Protein AF-A0A1W2CCA8-F1 (afdb_monomer_lite)

pLDDT: mean 85.8, std 15.66, range [36.91, 98.0]

Radius of gyration: 17.85 Å; chains: 1; bounding box: 45×34×55 Å

Secondary structure (DSSP, 8-state):
------------S----HHHHHHHHHHHHHHHHTT-TTHHHHHHHHH---HHHHHHHHHTSSPPPHHHHHHHHHH-HHHHHHHHHHTT-TTHHHHHHHHHHHHHHHHHHHHHTTT-

Foldseek 3Di:
DDDPPDDDDPDPDPDDDQLNQLVLQLVLLCVQQPPPPCSLVVLCVQQVDDSVVSVCSNVSVGHDDPSSLVSCVVPGLSSVCSVCVVVVRNVVSVVVVVVVVVVVVVVVVVVVVVVD

Sequence (116 aa):
MFSKKGNSFPVGRDTLTDTEFAQVISSALKVEFGSARNSAKIIMQWTGVSQRTAKNWLSGANSPNGVHLILLARESNAVLKAMMLLAERPEMSLGASLFSLRRLLTETMAALDQVI

Structure (mmCIF, N/CA/C/O backbone):
data_AF-A0A1W2CCA8-F1
#
_entry.id   AF-A0A1W2CCA8-F1
#
loop_
_atom_site.group_PDB
_atom_site.id
_atom_site.type_symbol
_atom_site.label_atom_id
_atom_site.label_alt_id
_atom_site.label_comp_id
_atom_site.label_asym_id
_atom_site.label_entity_id
_atom_site.label_seq_id
_atom_site.pdbx_PDB_ins_code
_atom_site.Cartn_x
_atom_site.Cartn_y
_atom_site.Cartn_z
_atom_site.occupancy
_atom_site.B_iso_or_equiv
_atom_site.auth_seq_id
_atom_site.auth_comp_id
_atom_site.auth_asym_id
_atom_site.auth_atom_id
_atom_site.pdbx_PDB_model_num
ATOM 1 N N . MET A 1 1 ? 20.447 -26.293 -26.489 1.00 36.91 1 MET A N 1
ATOM 2 C CA . MET A 1 1 ? 20.206 -25.028 -25.757 1.00 36.91 1 MET A CA 1
ATOM 3 C C . MET A 1 1 ? 19.255 -24.192 -26.600 1.00 36.91 1 MET A C 1
ATOM 5 O O . MET A 1 1 ? 19.614 -23.868 -27.722 1.00 36.91 1 MET A O 1
ATOM 9 N N . PHE A 1 2 ? 18.032 -23.926 -26.134 1.00 42.31 2 PHE A N 1
ATOM 10 C CA . PHE A 1 2 ? 17.035 -23.175 -26.908 1.00 42.31 2 PHE A CA 1
ATOM 11 C C . PHE A 1 2 ? 16.992 -21.719 -26.442 1.00 42.31 2 PHE A C 1
ATOM 13 O O . PHE A 1 2 ? 16.760 -21.450 -25.264 1.00 42.31 2 PHE A O 1
ATOM 20 N N . SER A 1 3 ? 17.211 -20.780 -27.364 1.00 47.00 3 SER A N 1
ATOM 21 C CA . SER A 1 3 ? 17.000 -19.354 -27.117 1.00 47.00 3 SER A CA 1
ATOM 22 C C . SER A 1 3 ? 15.499 -19.061 -27.184 1.00 47.00 3 SER A C 1
ATOM 24 O O . SER A 1 3 ? 14.905 -19.086 -28.260 1.00 47.00 3 SER A O 1
ATOM 26 N N . LYS A 1 4 ? 14.865 -18.799 -26.036 1.00 46.62 4 LYS A N 1
ATOM 27 C CA . LYS A 1 4 ? 13.513 -18.225 -25.983 1.00 46.62 4 LYS A CA 1
ATOM 28 C C . LYS A 1 4 ? 13.610 -16.713 -26.206 1.00 46.62 4 LYS A C 1
ATOM 30 O O . LYS A 1 4 ? 13.556 -15.942 -25.254 1.00 46.62 4 LYS A O 1
ATOM 35 N N . LYS A 1 5 ? 13.748 -16.275 -27.458 1.00 53.75 5 LYS A N 1
ATOM 36 C CA . LYS A 1 5 ? 13.360 -14.905 -27.822 1.00 53.75 5 LYS A CA 1
ATOM 37 C C . LYS A 1 5 ? 11.843 -14.893 -27.976 1.00 53.75 5 LYS A C 1
ATOM 39 O O . LYS A 1 5 ? 11.319 -15.295 -29.007 1.00 53.75 5 LYS A O 1
ATOM 44 N N . GLY A 1 6 ? 11.147 -14.521 -26.904 1.00 44.94 6 GLY A N 1
ATOM 45 C CA . GLY A 1 6 ? 9.729 -14.183 -26.984 1.00 44.94 6 GLY A CA 1
ATOM 46 C C . GLY A 1 6 ? 9.552 -12.957 -27.878 1.00 44.94 6 GLY A C 1
ATOM 47 O O . GLY A 1 6 ? 10.336 -12.014 -27.786 1.00 44.94 6 GLY A O 1
ATOM 48 N N . ASN A 1 7 ? 8.563 -13.008 -28.768 1.00 44.12 7 ASN A N 1
ATOM 49 C CA . ASN A 1 7 ? 8.215 -11.929 -29.688 1.00 44.12 7 ASN A CA 1
ATOM 50 C C . ASN A 1 7 ? 8.013 -10.609 -28.934 1.00 44.12 7 ASN A C 1
ATOM 52 O O . ASN A 1 7 ? 7.146 -10.518 -28.065 1.00 44.12 7 ASN A O 1
ATOM 56 N N . SER A 1 8 ? 8.791 -9.588 -29.294 1.00 52.25 8 SER A N 1
ATOM 57 C CA . SER A 1 8 ? 8.551 -8.222 -28.838 1.00 52.25 8 SER A CA 1
ATOM 58 C C . SER A 1 8 ? 7.354 -7.674 -29.612 1.00 52.25 8 SER A C 1
ATOM 60 O O . SER A 1 8 ? 7.457 -7.392 -30.806 1.00 52.25 8 SER A O 1
ATOM 62 N N . PHE A 1 9 ? 6.198 -7.606 -28.957 1.00 49.78 9 PHE A N 1
ATOM 63 C CA . PHE A 1 9 ? 5.028 -6.911 -29.488 1.00 49.78 9 PHE A CA 1
ATOM 64 C C . PHE A 1 9 ? 5.295 -5.397 -29.462 1.00 49.78 9 PHE A C 1
ATOM 66 O O . PHE A 1 9 ? 5.962 -4.923 -28.541 1.00 49.78 9 PHE A O 1
ATOM 73 N N . PRO A 1 10 ? 4.815 -4.621 -30.449 1.00 48.50 10 PRO A N 1
ATOM 74 C CA . PRO A 1 10 ? 5.097 -3.193 -30.515 1.00 48.50 10 PRO A CA 1
ATOM 75 C C . PRO A 1 10 ? 4.351 -2.491 -29.375 1.00 48.50 10 PRO A C 1
ATOM 77 O O . PRO A 1 10 ? 3.130 -2.342 -29.428 1.00 48.50 10 PRO A O 1
ATOM 80 N N . VAL A 1 11 ? 5.065 -2.100 -28.314 1.00 49.47 11 VAL A N 1
ATOM 81 C CA . VAL A 1 11 ? 4.443 -1.441 -27.161 1.00 49.47 11 VAL A CA 1
ATOM 82 C C . VAL A 1 11 ? 4.336 0.057 -27.422 1.00 49.47 11 VAL A C 1
ATOM 84 O O . VAL A 1 11 ? 5.219 0.839 -27.099 1.00 49.47 11 VAL A O 1
ATOM 87 N N . GLY A 1 12 ? 3.229 0.450 -28.047 1.00 46.50 12 GLY A N 1
ATOM 88 C CA . GLY A 1 12 ? 2.780 1.838 -28.133 1.00 46.50 12 GLY A CA 1
ATOM 89 C C . GLY A 1 12 ? 1.994 2.254 -26.889 1.00 46.50 12 GLY A C 1
ATOM 90 O O . GLY A 1 12 ? 0.803 2.523 -27.007 1.00 46.50 12 GLY A O 1
ATOM 91 N N . ARG A 1 13 ? 2.650 2.238 -25.723 1.00 56.28 13 ARG A N 1
ATOM 92 C CA . ARG A 1 13 ? 2.333 2.898 -24.436 1.00 56.28 13 ARG A CA 1
ATOM 93 C C . ARG A 1 13 ? 3.654 2.924 -23.662 1.00 56.28 13 ARG A C 1
ATOM 95 O O . ARG A 1 13 ? 4.389 1.944 -23.766 1.00 56.28 13 ARG A O 1
ATOM 102 N N . ASP A 1 14 ? 3.972 3.981 -22.920 1.00 66.44 14 ASP A N 1
ATOM 103 C CA . ASP A 1 14 ? 5.137 3.957 -22.024 1.00 66.44 14 ASP A CA 1
ATOM 104 C C . ASP A 1 14 ? 5.059 2.696 -21.145 1.00 66.44 14 ASP A C 1
ATOM 106 O O . ASP A 1 14 ? 4.083 2.460 -20.431 1.00 66.44 14 ASP A O 1
ATOM 110 N N . THR A 1 15 ? 6.024 1.790 -21.306 1.00 76.62 15 THR A N 1
ATOM 111 C CA . THR A 1 15 ? 5.984 0.468 -20.676 1.00 76.62 15 THR A CA 1
ATOM 112 C C . THR A 1 15 ? 6.287 0.613 -19.192 1.00 76.62 15 THR A C 1
ATOM 114 O O . THR A 1 15 ? 7.444 0.832 -18.844 1.00 76.62 15 THR A O 1
ATOM 117 N N . LEU A 1 16 ? 5.291 0.432 -18.320 1.00 85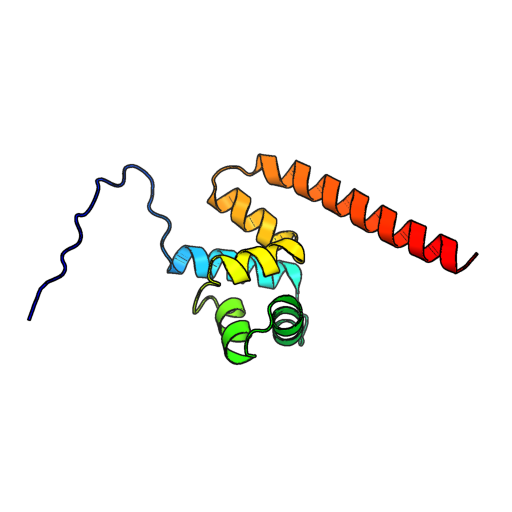.88 16 LEU A N 1
ATOM 118 C CA . LEU A 1 16 ? 5.528 0.327 -16.878 1.00 85.88 16 LEU A CA 1
ATOM 119 C C . LEU A 1 16 ? 6.501 -0.826 -16.593 1.00 85.88 16 LEU A C 1
ATOM 121 O O . LEU A 1 16 ? 6.188 -1.991 -16.856 1.00 85.88 16 LEU A O 1
ATOM 125 N N . THR A 1 17 ? 7.673 -0.508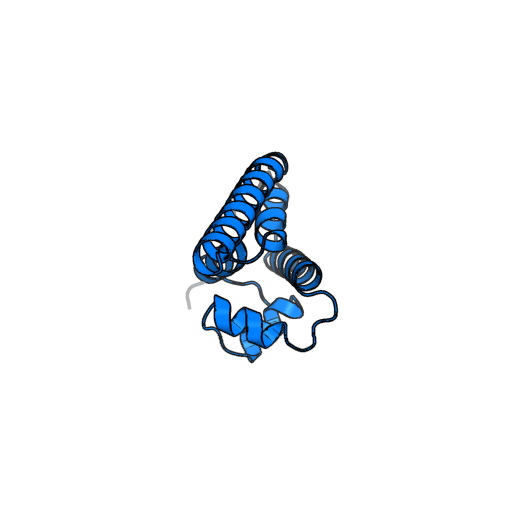 -16.050 1.00 91.44 17 THR A N 1
ATOM 126 C CA . THR A 1 17 ? 8.682 -1.508 -15.681 1.00 91.44 17 THR A CA 1
ATOM 127 C C . THR A 1 17 ? 8.434 -2.073 -14.281 1.00 91.44 17 THR A C 1
ATOM 129 O O . THR A 1 17 ? 7.859 -1.413 -13.412 1.00 91.44 17 THR A O 1
ATOM 132 N N . ASP A 1 18 ? 8.937 -3.283 -14.013 1.00 90.31 18 ASP A N 1
ATOM 133 C CA . ASP A 1 18 ? 8.861 -3.895 -12.677 1.00 90.31 18 ASP A CA 1
ATOM 134 C C . ASP A 1 18 ? 9.516 -3.022 -11.594 1.00 90.31 18 ASP A C 1
ATOM 136 O O . ASP A 1 18 ? 9.048 -2.977 -10.454 1.00 90.31 18 ASP A O 1
ATOM 140 N N . THR A 1 19 ? 10.588 -2.307 -11.952 1.00 92.69 19 THR A N 1
ATOM 141 C CA . THR A 1 19 ? 11.302 -1.397 -11.050 1.00 92.69 19 THR A CA 1
ATOM 142 C C . THR A 1 19 ? 10.444 -0.189 -10.691 1.00 92.69 19 THR A C 1
ATOM 144 O O . THR A 1 19 ? 10.310 0.131 -9.511 1.00 92.69 19 THR A O 1
ATOM 147 N N . GLU A 1 20 ? 9.829 0.466 -11.677 1.00 92.44 20 GLU A N 1
ATOM 148 C CA . GLU A 1 20 ? 8.921 1.595 -11.436 1.00 92.44 20 GLU A CA 1
ATOM 149 C C . GLU A 1 20 ? 7.714 1.156 -10.613 1.00 92.44 20 GLU A C 1
ATOM 151 O O . GLU A 1 20 ? 7.363 1.807 -9.627 1.00 92.44 20 GLU A O 1
ATOM 156 N N . PHE A 1 21 ? 7.140 -0.002 -10.947 1.00 94.62 21 PHE A N 1
ATOM 157 C CA . PHE A 1 21 ? 6.050 -0.589 -10.184 1.00 94.62 21 PHE A CA 1
ATOM 158 C C . PHE A 1 21 ? 6.447 -0.818 -8.717 1.00 94.62 21 PHE A C 1
ATOM 160 O O . PHE A 1 21 ? 5.742 -0.381 -7.804 1.00 94.62 21 PHE A O 1
ATOM 167 N N . ALA A 1 22 ? 7.609 -1.427 -8.464 1.00 96.19 22 ALA A N 1
ATOM 168 C CA . ALA A 1 22 ? 8.113 -1.646 -7.110 1.00 96.19 22 ALA A CA 1
ATOM 169 C C . ALA A 1 22 ? 8.328 -0.332 -6.339 1.00 96.19 22 ALA A C 1
ATOM 171 O O . ALA A 1 22 ? 7.998 -0.260 -5.152 1.00 96.19 22 ALA A O 1
ATOM 172 N N . GLN A 1 23 ? 8.836 0.718 -6.992 1.00 96.12 23 GLN A N 1
ATOM 173 C CA . GLN A 1 23 ? 9.058 2.022 -6.358 1.00 96.12 23 GLN A CA 1
ATOM 174 C C . GLN A 1 23 ? 7.753 2.748 -6.023 1.00 96.12 23 GLN A C 1
ATOM 176 O O . GLN A 1 23 ? 7.624 3.314 -4.932 1.00 96.12 23 GLN A O 1
ATOM 181 N N . VAL A 1 24 ? 6.760 2.695 -6.911 1.00 95.56 24 VAL A N 1
ATOM 182 C CA . VAL A 1 24 ? 5.443 3.297 -6.667 1.00 95.56 24 VAL A CA 1
ATOM 183 C C . VAL A 1 24 ? 4.734 2.599 -5.506 1.00 95.56 24 VAL A C 1
ATOM 185 O O . VAL A 1 24 ? 4.265 3.269 -4.584 1.00 95.56 24 VAL A O 1
ATOM 188 N N . ILE A 1 25 ? 4.729 1.263 -5.477 1.00 95.94 25 ILE A N 1
ATOM 189 C CA . ILE A 1 25 ? 4.128 0.510 -4.368 1.00 95.94 25 ILE A CA 1
ATOM 190 C C . ILE A 1 25 ? 4.890 0.736 -3.056 1.00 95.94 25 ILE A C 1
ATOM 192 O O . ILE A 1 25 ? 4.267 0.949 -2.018 1.00 95.94 25 ILE A O 1
ATOM 196 N N . SER A 1 26 ? 6.224 0.764 -3.084 1.00 96.19 26 SER A N 1
ATOM 197 C CA . SER A 1 26 ? 7.050 1.105 -1.915 1.00 96.19 26 SER A CA 1
ATOM 198 C C . SER A 1 26 ? 6.693 2.478 -1.345 1.00 96.19 26 SER A C 1
ATOM 200 O O . SER A 1 26 ? 6.513 2.634 -0.135 1.00 96.19 26 SER A O 1
ATOM 202 N N . SER A 1 27 ? 6.525 3.469 -2.220 1.00 95.56 27 SER A N 1
ATOM 203 C CA . SER A 1 27 ? 6.137 4.826 -1.834 1.00 95.56 27 SER A CA 1
ATOM 204 C C . SER A 1 27 ? 4.741 4.850 -1.210 1.00 95.56 27 SER A C 1
ATOM 206 O O . SER A 1 27 ? 4.556 5.454 -0.156 1.00 95.56 27 SER A O 1
ATOM 208 N N . ALA A 1 28 ? 3.785 4.120 -1.787 1.00 95.12 28 ALA A N 1
ATOM 209 C CA . ALA A 1 28 ? 2.440 3.979 -1.235 1.00 95.12 28 ALA A CA 1
ATOM 210 C C . ALA A 1 28 ? 2.440 3.327 0.158 1.00 95.12 28 ALA A C 1
ATOM 212 O O . ALA A 1 28 ? 1.791 3.828 1.073 1.00 95.12 28 ALA A O 1
ATOM 213 N N . LEU A 1 29 ? 3.222 2.261 0.355 1.00 94.75 29 LEU A N 1
ATOM 214 C CA . LEU A 1 29 ? 3.365 1.610 1.661 1.00 94.75 29 LEU A CA 1
ATOM 215 C C . LEU A 1 29 ? 3.990 2.555 2.697 1.00 94.75 29 LEU A C 1
ATOM 217 O O . LEU A 1 29 ? 3.559 2.586 3.846 1.00 94.75 29 LEU A O 1
ATOM 221 N N . LYS A 1 30 ? 4.984 3.362 2.310 1.00 92.56 30 LYS A N 1
ATOM 222 C CA . LYS A 1 30 ? 5.574 4.372 3.206 1.00 92.56 30 LYS A CA 1
ATOM 223 C C . LYS A 1 30 ? 4.568 5.457 3.593 1.00 92.56 30 LYS A C 1
ATOM 225 O O . LYS A 1 30 ? 4.575 5.882 4.743 1.00 92.56 30 LYS A O 1
ATOM 230 N N . VAL A 1 31 ? 3.702 5.875 2.668 1.00 90.12 31 VAL A N 1
ATOM 231 C CA . VAL A 1 31 ? 2.608 6.819 2.957 1.00 90.12 31 VAL A CA 1
ATOM 232 C C . VAL A 1 31 ? 1.601 6.209 3.931 1.00 90.12 31 VAL A C 1
ATOM 234 O O . VAL A 1 31 ? 1.207 6.883 4.876 1.00 90.12 31 VAL A O 1
ATOM 237 N N . GLU A 1 32 ? 1.225 4.941 3.744 1.00 89.94 32 GLU A N 1
ATOM 238 C CA . GLU A 1 32 ? 0.275 4.248 4.625 1.00 89.94 32 GLU A CA 1
ATOM 239 C C . GLU A 1 32 ? 0.787 4.151 6.070 1.00 89.94 32 GLU A C 1
ATOM 241 O O . GLU A 1 32 ? 0.050 4.410 7.017 1.00 89.94 32 GLU A O 1
ATOM 246 N N . PHE A 1 33 ? 2.059 3.783 6.254 1.00 86.56 33 PHE A N 1
ATOM 247 C CA . PHE A 1 33 ? 2.603 3.500 7.585 1.00 86.56 33 PHE A CA 1
ATOM 248 C C . PHE A 1 33 ? 3.335 4.680 8.244 1.00 86.56 33 PHE A C 1
ATOM 250 O O . PHE A 1 33 ? 3.630 4.619 9.440 1.00 86.56 33 PHE A O 1
ATOM 257 N N . GLY A 1 34 ? 3.667 5.744 7.507 1.00 72.06 34 GLY A N 1
ATOM 258 C CA . GLY A 1 34 ? 4.422 6.885 8.032 1.00 72.06 34 GLY A CA 1
ATOM 259 C C . GLY A 1 34 ? 5.750 6.473 8.690 1.00 72.06 34 GLY A C 1
ATOM 260 O O . GLY A 1 34 ? 6.523 5.693 8.136 1.00 72.06 34 GLY A O 1
ATOM 261 N N . SER A 1 35 ? 6.021 6.976 9.902 1.00 63.28 35 SER A N 1
ATOM 262 C CA . SER A 1 35 ? 7.220 6.650 10.700 1.00 63.28 35 SER A CA 1
ATOM 263 C C . SER A 1 35 ? 7.097 5.362 11.532 1.00 63.28 35 SER A C 1
ATOM 265 O O . SER A 1 35 ? 7.926 5.109 12.416 1.00 63.28 35 SER A O 1
ATOM 267 N N . ALA A 1 36 ? 6.073 4.534 11.292 1.00 72.50 36 ALA A N 1
ATOM 268 C CA . ALA A 1 36 ? 5.818 3.356 12.110 1.00 72.50 36 ALA A CA 1
ATOM 269 C C . ALA 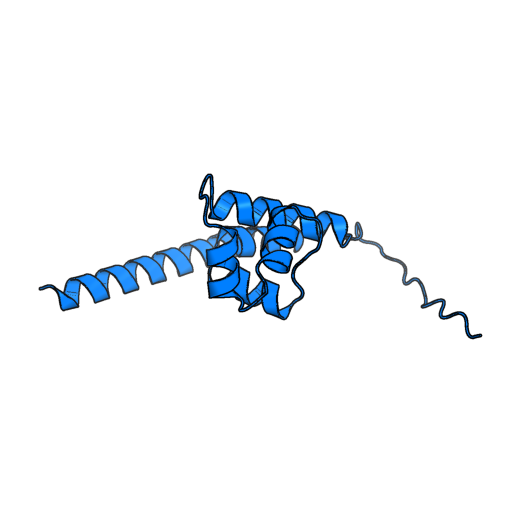A 1 36 ? 6.989 2.359 12.056 1.00 72.50 36 ALA A C 1
ATOM 271 O O . ALA A 1 36 ? 7.326 1.791 11.021 1.00 72.50 36 ALA A O 1
ATOM 272 N N . ARG A 1 37 ? 7.572 2.049 13.221 1.00 73.94 37 ARG A N 1
ATOM 273 C CA . ARG A 1 37 ? 8.647 1.042 13.346 1.00 73.94 37 ARG A CA 1
ATOM 274 C C . ARG A 1 37 ? 8.195 -0.385 12.996 1.00 73.94 37 ARG A C 1
ATOM 276 O O . ARG A 1 37 ? 9.031 -1.267 12.817 1.00 73.94 37 ARG A O 1
ATOM 283 N N . ASN A 1 38 ? 6.885 -0.615 12.896 1.00 88.00 38 ASN A N 1
ATOM 284 C CA . ASN A 1 38 ? 6.279 -1.937 12.749 1.00 88.00 38 ASN A CA 1
ATOM 285 C C . ASN A 1 38 ? 5.695 -2.218 11.353 1.00 88.00 38 ASN A C 1
ATOM 287 O O . ASN A 1 38 ? 5.050 -3.252 11.191 1.00 88.00 38 ASN A O 1
ATOM 291 N N . SER A 1 39 ? 5.941 -1.378 10.338 1.00 91.56 39 SER A N 1
ATOM 292 C CA . SER A 1 39 ? 5.350 -1.522 8.991 1.00 91.56 39 SER A CA 1
ATOM 293 C C . SER A 1 39 ? 5.514 -2.925 8.403 1.00 91.56 39 SER A C 1
ATOM 295 O O . SER A 1 39 ? 4.567 -3.506 7.883 1.00 91.56 39 SER A O 1
ATOM 297 N N . ALA A 1 40 ? 6.699 -3.528 8.559 1.00 94.19 40 ALA A N 1
ATOM 298 C CA . ALA A 1 40 ? 6.948 -4.882 8.071 1.00 94.19 40 ALA A CA 1
ATOM 299 C C . ALA A 1 40 ? 6.049 -5.929 8.751 1.00 94.19 40 ALA A C 1
ATOM 301 O O . ALA A 1 40 ? 5.586 -6.843 8.081 1.00 94.19 40 ALA A O 1
ATOM 302 N N . LYS A 1 41 ? 5.765 -5.794 10.055 1.00 94.94 41 LYS A N 1
ATOM 303 C CA . LYS A 1 41 ? 4.877 -6.721 10.777 1.00 94.94 41 LYS A CA 1
ATOM 304 C C . LYS A 1 41 ? 3.428 -6.593 10.310 1.00 94.94 41 LYS A C 1
ATOM 306 O O . LYS A 1 41 ? 2.766 -7.612 10.160 1.00 94.94 41 LYS A O 1
ATOM 311 N N . ILE A 1 42 ? 2.960 -5.373 10.045 1.00 95.38 42 ILE A N 1
ATOM 312 C CA . ILE A 1 42 ? 1.597 -5.143 9.546 1.00 95.38 42 ILE A CA 1
ATOM 313 C C . ILE A 1 42 ? 1.438 -5.744 8.145 1.00 95.38 42 ILE A C 1
ATOM 315 O O . ILE A 1 42 ? 0.499 -6.495 7.902 1.00 95.38 42 ILE A O 1
ATOM 319 N N . ILE A 1 43 ? 2.410 -5.525 7.253 1.00 96.31 43 ILE A N 1
ATOM 320 C CA . ILE A 1 43 ? 2.419 -6.156 5.923 1.00 96.31 43 ILE A CA 1
ATOM 321 C C . ILE A 1 43 ? 2.363 -7.683 6.039 1.00 96.31 43 ILE A C 1
ATOM 323 O O . ILE A 1 43 ? 1.594 -8.323 5.322 1.00 96.31 43 ILE A O 1
ATOM 327 N N . MET A 1 44 ? 3.149 -8.279 6.940 1.00 97.38 44 MET A N 1
ATOM 328 C CA . MET A 1 44 ? 3.104 -9.725 7.180 1.00 97.38 44 MET A CA 1
ATOM 329 C C . MET A 1 44 ? 1.720 -10.174 7.658 1.00 97.38 44 MET A C 1
ATOM 331 O O . MET A 1 44 ? 1.216 -11.178 7.171 1.00 97.38 44 MET A O 1
ATOM 335 N N . GLN A 1 45 ? 1.092 -9.428 8.568 1.00 96.56 45 GLN A N 1
ATOM 336 C CA . GLN A 1 45 ? -0.250 -9.737 9.060 1.00 96.56 45 GLN A CA 1
ATOM 337 C C . GLN A 1 45 ? -1.301 -9.683 7.942 1.00 96.56 45 GLN A C 1
ATOM 339 O O . GLN A 1 45 ? -2.157 -10.559 7.871 1.00 96.56 45 GLN A O 1
ATOM 344 N N . TRP A 1 46 ? -1.227 -8.692 7.052 1.00 96.25 46 TRP A N 1
ATOM 345 C CA . TRP A 1 46 ? -2.181 -8.532 5.950 1.00 96.25 46 TRP A CA 1
ATOM 346 C C . TRP A 1 46 ? -2.005 -9.559 4.832 1.00 96.25 46 TRP A C 1
ATOM 348 O O . TRP A 1 46 ? -2.975 -9.935 4.177 1.00 96.25 46 TRP A O 1
ATOM 358 N N . THR A 1 47 ? -0.769 -9.996 4.586 1.00 97.06 47 THR A N 1
ATOM 359 C CA . THR A 1 47 ? -0.424 -10.736 3.361 1.00 97.06 47 THR A CA 1
AT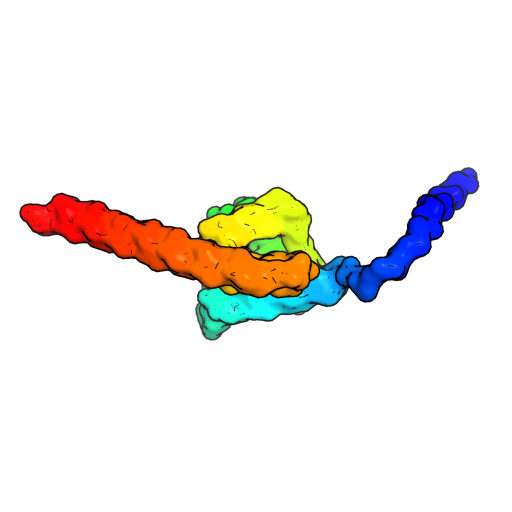OM 360 C C . THR A 1 47 ? 0.116 -12.145 3.596 1.00 97.06 47 THR A C 1
ATOM 362 O O . THR A 1 47 ? 0.231 -12.910 2.645 1.00 97.06 47 THR A O 1
ATOM 365 N N . GLY A 1 48 ? 0.472 -12.499 4.833 1.00 97.19 48 GLY A N 1
ATOM 366 C CA . GLY A 1 48 ? 1.058 -13.795 5.191 1.00 97.19 48 GLY A CA 1
ATOM 367 C C . GLY A 1 48 ? 2.510 -13.995 4.742 1.00 97.19 48 GLY A C 1
ATOM 368 O O . GLY A 1 48 ? 3.053 -15.089 4.896 1.00 97.19 48 GLY A O 1
ATOM 369 N N . VAL A 1 49 ? 3.164 -12.975 4.176 1.00 97.69 49 VAL A N 1
ATOM 370 C CA . VAL A 1 49 ? 4.538 -13.110 3.667 1.00 97.69 49 VAL A CA 1
ATOM 371 C C . VAL A 1 49 ? 5.595 -13.103 4.768 1.00 97.69 49 VAL A C 1
ATOM 373 O O . VAL A 1 49 ? 5.359 -12.703 5.905 1.00 97.69 49 VAL A O 1
ATOM 376 N N . SER A 1 50 ? 6.819 -13.500 4.407 1.00 97.62 50 SER A N 1
ATOM 377 C CA . SER A 1 50 ? 7.973 -13.401 5.302 1.00 97.62 50 SER A CA 1
ATOM 378 C C . SER A 1 50 ? 8.361 -11.946 5.600 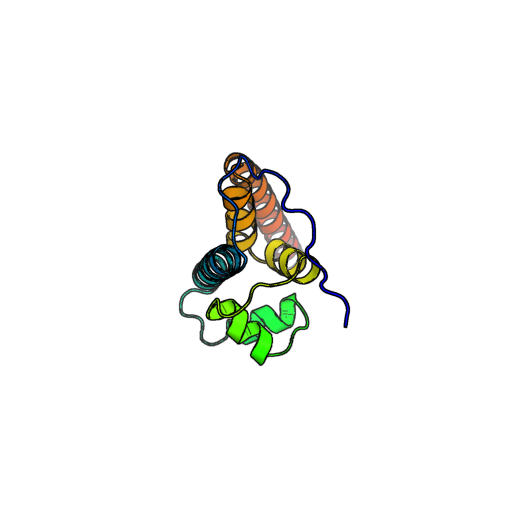1.00 97.62 50 SER A C 1
ATOM 380 O O . SER A 1 50 ? 8.195 -11.051 4.767 1.00 97.62 50 SER A O 1
ATOM 382 N N . GLN A 1 51 ? 9.007 -11.716 6.747 1.00 96.06 51 GLN A N 1
ATOM 383 C CA . GLN A 1 51 ? 9.542 -10.398 7.103 1.00 96.06 51 GLN A CA 1
ATOM 384 C C . GLN A 1 51 ? 10.535 -9.860 6.062 1.00 96.06 51 GLN A C 1
ATOM 386 O O . GLN A 1 51 ? 10.582 -8.654 5.818 1.00 96.06 51 GLN A O 1
ATOM 391 N N . ARG A 1 52 ? 11.331 -10.739 5.436 1.00 96.75 52 ARG A N 1
ATOM 392 C CA . ARG A 1 52 ? 12.268 -10.354 4.372 1.00 96.75 52 ARG A CA 1
ATOM 393 C C . ARG A 1 52 ? 11.518 -9.808 3.160 1.00 96.75 52 ARG A C 1
ATOM 395 O O . ARG A 1 52 ? 11.869 -8.742 2.671 1.00 96.75 52 ARG A O 1
ATOM 402 N N . THR A 1 53 ? 10.471 -10.504 2.721 1.00 97.88 53 THR A N 1
ATOM 403 C CA . THR A 1 53 ? 9.618 -10.065 1.609 1.00 97.88 53 THR A CA 1
ATOM 404 C C . THR A 1 53 ? 8.964 -8.721 1.915 1.00 97.88 53 THR A C 1
ATOM 406 O O . THR A 1 53 ? 9.068 -7.801 1.110 1.00 97.88 53 THR A O 1
ATOM 409 N N . ALA A 1 54 ? 8.389 -8.566 3.111 1.00 96.62 54 ALA A N 1
ATOM 410 C CA . ALA A 1 54 ? 7.784 -7.306 3.539 1.00 96.62 54 ALA A CA 1
ATOM 411 C C . ALA A 1 54 ? 8.789 -6.138 3.528 1.00 96.62 54 ALA A C 1
ATOM 413 O O . ALA A 1 54 ? 8.473 -5.045 3.062 1.00 96.62 54 ALA A O 1
ATOM 414 N N . LYS A 1 55 ? 10.024 -6.367 3.995 1.00 95.44 55 LYS A N 1
ATOM 415 C CA . LYS A 1 55 ? 11.099 -5.364 3.946 1.00 95.44 55 LYS A CA 1
ATOM 416 C C . LYS A 1 55 ? 11.520 -5.020 2.519 1.00 95.44 55 LYS A C 1
ATOM 418 O O . LYS A 1 55 ? 11.771 -3.852 2.248 1.00 95.44 55 LYS A O 1
ATOM 423 N N . ASN A 1 56 ? 11.581 -6.004 1.624 1.00 96.56 56 ASN A N 1
ATOM 424 C CA . ASN A 1 56 ? 11.935 -5.758 0.228 1.00 96.56 56 ASN A CA 1
ATOM 425 C C . ASN A 1 56 ? 10.868 -4.918 -0.495 1.00 96.56 56 ASN A C 1
ATOM 427 O O . ASN A 1 56 ? 11.223 -4.037 -1.274 1.00 96.56 56 ASN A O 1
ATOM 431 N N . TRP A 1 57 ? 9.580 -5.121 -0.194 1.00 97.00 57 TRP A N 1
ATOM 432 C CA . TRP A 1 57 ? 8.511 -4.257 -0.710 1.00 97.00 57 TRP A CA 1
ATOM 433 C C . TRP A 1 57 ? 8.613 -2.836 -0.153 1.00 97.00 57 TRP A C 1
ATOM 435 O O . TRP A 1 57 ? 8.522 -1.873 -0.906 1.00 97.00 57 TRP A O 1
ATOM 445 N N . LEU A 1 58 ? 8.890 -2.691 1.148 1.00 95.19 58 LEU A N 1
ATOM 446 C CA . LEU A 1 58 ? 9.108 -1.383 1.780 1.00 95.19 58 LEU A CA 1
ATOM 447 C C . LEU A 1 58 ? 10.343 -0.644 1.244 1.00 95.19 58 LEU A C 1
ATOM 449 O O . LEU A 1 58 ? 10.384 0.584 1.284 1.00 95.19 58 LEU A O 1
ATOM 453 N N . SER A 1 59 ? 11.368 -1.352 0.765 1.00 95.00 59 SER A N 1
ATOM 454 C CA . SER A 1 59 ? 12.536 -0.731 0.130 1.00 95.00 59 SER A CA 1
ATOM 455 C C . SER A 1 59 ? 12.365 -0.521 -1.376 1.00 95.00 59 SER A C 1
ATOM 457 O O . SER A 1 59 ? 13.160 0.203 -1.969 1.00 95.00 59 SER A O 1
ATOM 459 N N . GLY A 1 60 ? 11.332 -1.104 -1.994 1.00 95.75 60 GLY A N 1
ATOM 460 C CA . GLY A 1 60 ? 11.158 -1.120 -3.450 1.00 95.75 60 GLY A CA 1
ATOM 461 C C . GLY A 1 60 ? 12.171 -2.012 -4.176 1.00 95.75 60 GLY A C 1
ATOM 462 O O . GLY A 1 60 ? 12.398 -1.828 -5.367 1.00 95.75 60 GLY A O 1
ATOM 463 N N . ALA A 1 61 ? 12.805 -2.958 -3.473 1.00 95.88 61 ALA A N 1
ATOM 464 C CA . ALA A 1 61 ? 13.758 -3.900 -4.067 1.00 95.88 61 ALA A CA 1
ATOM 465 C C . ALA A 1 61 ? 13.069 -4.974 -4.924 1.00 95.88 61 ALA A C 1
ATOM 467 O O . ALA A 1 61 ? 13.665 -5.504 -5.857 1.00 95.88 61 ALA A O 1
ATOM 468 N N . ASN A 1 62 ? 11.824 -5.318 -4.596 1.00 94.06 62 ASN A N 1
ATOM 469 C CA . ASN A 1 62 ? 10.949 -6.131 -5.431 1.00 94.06 62 ASN A CA 1
ATOM 470 C C . ASN A 1 62 ? 9.496 -5.670 -5.264 1.00 94.06 62 ASN A C 1
ATOM 472 O O . ASN A 1 62 ? 9.156 -4.985 -4.299 1.00 94.06 62 ASN A O 1
ATOM 476 N N . SER A 1 63 ? 8.639 -6.044 -6.207 1.00 93.12 63 SER A N 1
ATOM 477 C CA . SER A 1 63 ? 7.209 -5.760 -6.156 1.00 93.12 63 SER A CA 1
ATOM 478 C C . SER A 1 63 ? 6.418 -6.936 -5.566 1.00 93.12 63 SER A C 1
ATOM 480 O O . SER A 1 63 ? 6.863 -8.093 -5.616 1.00 93.12 63 SER A O 1
ATOM 482 N N . PRO A 1 64 ? 5.240 -6.679 -4.970 1.00 96.62 64 PRO A N 1
ATOM 483 C CA . PRO A 1 64 ? 4.286 -7.742 -4.697 1.00 96.62 64 PRO A CA 1
ATOM 484 C C . PRO A 1 64 ? 3.754 -8.307 -6.017 1.00 96.62 64 PRO A C 1
ATOM 486 O O . PRO A 1 64 ? 3.505 -7.573 -6.970 1.00 96.62 64 PRO A O 1
ATOM 489 N N . ASN A 1 65 ? 3.538 -9.622 -6.064 1.00 95.88 65 ASN A N 1
ATOM 490 C CA . ASN A 1 65 ? 2.800 -10.228 -7.172 1.00 95.88 65 ASN A CA 1
ATOM 491 C C . ASN A 1 65 ? 1.304 -9.863 -7.094 1.00 95.88 65 ASN A C 1
ATOM 493 O O . ASN A 1 65 ? 0.851 -9.301 -6.097 1.00 95.88 65 ASN A O 1
ATOM 497 N N . GLY A 1 66 ? 0.524 -10.244 -8.109 1.00 95.88 66 GLY A N 1
ATOM 498 C CA . GLY A 1 66 ? -0.896 -9.888 -8.190 1.00 95.88 66 GLY A CA 1
ATOM 499 C C . GLY A 1 66 ? -1.715 -10.246 -6.943 1.00 95.88 66 GLY A C 1
ATOM 500 O O . GLY A 1 66 ? -2.458 -9.408 -6.447 1.00 95.88 66 GLY A O 1
ATOM 501 N N . VAL A 1 67 ? -1.538 -11.444 -6.375 1.00 97.88 67 VAL A N 1
ATOM 502 C CA . VAL A 1 67 ? -2.291 -11.869 -5.178 1.00 97.88 67 VAL A CA 1
ATOM 503 C C . VAL A 1 67 ? -1.961 -10.983 -3.980 1.00 97.88 67 VAL A C 1
ATOM 505 O O . VAL A 1 67 ? -2.859 -10.463 -3.321 1.00 97.88 67 VAL A O 1
ATOM 508 N N . HIS A 1 68 ? -0.674 -10.770 -3.710 1.00 98.00 68 HIS A N 1
ATOM 509 C CA . HIS A 1 68 ? -0.263 -9.964 -2.565 1.00 98.00 68 HIS A CA 1
ATOM 510 C C . HIS A 1 68 ? -0.573 -8.479 -2.756 1.00 98.00 68 HIS A C 1
ATOM 512 O O . HIS A 1 68 ? -0.876 -7.796 -1.783 1.00 98.00 68 HIS A O 1
ATOM 518 N N . LEU A 1 69 ? -0.542 -7.985 -3.994 1.00 97.62 69 LEU A N 1
ATOM 519 C CA . LEU A 1 69 ? -0.956 -6.626 -4.313 1.00 97.62 69 LEU A CA 1
ATOM 520 C C . LEU A 1 69 ? -2.432 -6.409 -3.965 1.00 97.62 69 LEU A C 1
ATOM 522 O O . LEU A 1 69 ? -2.758 -5.411 -3.332 1.00 97.62 69 LEU A O 1
ATOM 526 N N . ILE A 1 70 ? -3.309 -7.358 -4.311 1.00 97.44 70 ILE A N 1
ATOM 527 C CA . ILE A 1 70 ? -4.731 -7.291 -3.949 1.00 97.44 70 ILE A CA 1
ATOM 528 C C . ILE A 1 70 ? -4.921 -7.336 -2.429 1.00 97.44 70 ILE A C 1
ATOM 530 O O . ILE A 1 70 ? -5.712 -6.559 -1.897 1.00 97.44 70 ILE A O 1
ATOM 534 N N . LEU A 1 71 ? -4.180 -8.191 -1.716 1.00 97.38 71 LEU A N 1
ATOM 535 C CA . LEU A 1 71 ? -4.233 -8.234 -0.249 1.00 97.38 71 LEU A CA 1
ATOM 536 C C . LEU A 1 71 ? -3.805 -6.901 0.377 1.00 97.38 71 LEU A C 1
ATOM 538 O O . LEU A 1 71 ? -4.468 -6.422 1.290 1.00 97.38 71 LEU A O 1
ATOM 542 N N . LEU A 1 72 ? -2.747 -6.273 -0.142 1.00 96.88 72 LEU A N 1
ATOM 543 C CA . LEU A 1 72 ? -2.329 -4.943 0.301 1.00 96.88 72 LEU A CA 1
ATOM 544 C C . LEU A 1 72 ? -3.388 -3.883 -0.018 1.00 96.88 72 LEU A C 1
ATOM 546 O O . LEU A 1 72 ? -3.728 -3.095 0.855 1.00 96.88 72 LEU A O 1
ATOM 550 N N . ALA A 1 73 ? -3.939 -3.874 -1.231 1.00 94.75 73 ALA A N 1
ATOM 551 C CA . ALA A 1 73 ? -4.945 -2.900 -1.655 1.00 94.75 73 ALA A CA 1
ATOM 552 C C . ALA A 1 73 ? -6.277 -3.025 -0.895 1.00 94.75 73 ALA A C 1
ATOM 554 O O . ALA A 1 73 ? -7.023 -2.053 -0.802 1.00 94.75 73 ALA A O 1
ATOM 555 N N . ARG A 1 74 ? -6.578 -4.206 -0.338 1.00 93.31 74 ARG A N 1
ATOM 556 C CA . ARG A 1 74 ? -7.754 -4.430 0.516 1.00 93.31 74 ARG A CA 1
ATOM 557 C C . ARG A 1 74 ? -7.651 -3.703 1.859 1.00 93.31 74 ARG A C 1
ATOM 559 O O . ARG A 1 74 ? -8.674 -3.277 2.395 1.00 93.31 74 ARG A O 1
ATOM 566 N N . GLU A 1 75 ? -6.437 -3.585 2.388 1.00 93.31 75 GLU A N 1
ATOM 567 C CA . GLU A 1 75 ? -6.180 -3.008 3.712 1.00 93.31 75 GLU A CA 1
ATOM 568 C C . GLU A 1 75 ? -5.609 -1.580 3.643 1.00 93.31 75 GLU A C 1
ATOM 570 O O . GLU A 1 75 ? -5.815 -0.798 4.565 1.00 93.31 75 GLU A O 1
ATOM 575 N N . SER A 1 76 ? -4.928 -1.213 2.550 1.00 91.50 76 SER A N 1
ATOM 576 C CA . SER A 1 76 ? -4.275 0.088 2.360 1.00 91.50 76 SER A CA 1
ATOM 577 C C . SER A 1 76 ? -4.919 0.899 1.238 1.00 91.50 76 SER A C 1
ATOM 579 O O . SER A 1 76 ? -4.807 0.580 0.047 1.00 91.50 76 SER A O 1
ATOM 581 N N . ASN A 1 77 ? -5.505 2.036 1.617 1.00 90.25 77 ASN A N 1
ATOM 582 C CA . ASN A 1 77 ? -6.031 3.005 0.657 1.00 90.25 77 ASN A CA 1
ATOM 583 C C . ASN A 1 77 ? -4.908 3.635 -0.180 1.00 90.25 77 ASN A C 1
ATOM 585 O O . ASN A 1 77 ? -5.134 3.956 -1.347 1.00 90.25 77 ASN A O 1
ATOM 589 N N . ALA A 1 78 ? -3.707 3.821 0.382 1.00 92.50 78 ALA A N 1
ATOM 590 C CA . ALA A 1 78 ? -2.573 4.359 -0.367 1.00 92.50 78 ALA A CA 1
ATOM 591 C C . ALA A 1 78 ? -2.144 3.420 -1.505 1.00 92.50 78 ALA A C 1
ATOM 593 O O . ALA A 1 78 ? -1.918 3.878 -2.627 1.00 92.50 78 ALA A O 1
ATOM 594 N N . VAL A 1 79 ? -2.091 2.107 -1.252 1.00 95.06 79 VAL A N 1
ATOM 595 C CA . VAL A 1 79 ? -1.759 1.103 -2.278 1.00 95.06 79 VAL A CA 1
ATOM 596 C C . VAL A 1 79 ? -2.836 1.048 -3.361 1.00 95.06 79 VAL A C 1
ATOM 598 O O . VAL A 1 79 ? -2.504 1.065 -4.546 1.00 95.06 79 VAL A O 1
ATOM 601 N N . LEU A 1 80 ? -4.118 1.061 -2.986 1.00 93.75 80 LEU A N 1
ATOM 602 C CA . LEU A 1 80 ? -5.215 1.081 -3.959 1.00 93.75 80 LEU A CA 1
ATOM 603 C C . LEU A 1 80 ? -5.174 2.336 -4.850 1.00 93.75 80 LEU A C 1
ATOM 605 O O . LEU A 1 80 ? -5.315 2.240 -6.070 1.00 93.75 80 LEU A O 1
ATOM 609 N N . LYS A 1 81 ? -4.909 3.510 -4.261 1.00 92.00 81 LYS A N 1
ATOM 610 C CA . LYS A 1 81 ? -4.711 4.769 -5.000 1.00 92.00 81 LYS A CA 1
ATOM 611 C C . LYS A 1 81 ? -3.548 4.679 -5.983 1.00 92.00 81 LYS A C 1
ATOM 613 O O . LYS A 1 81 ? -3.688 5.098 -7.128 1.00 92.00 81 LYS A O 1
ATOM 618 N N . ALA A 1 82 ? -2.425 4.103 -5.561 1.00 93.44 82 ALA A N 1
ATOM 619 C CA . ALA A 1 82 ? -1.262 3.915 -6.417 1.00 93.44 82 ALA A CA 1
ATOM 620 C C . ALA A 1 82 ? -1.568 3.016 -7.626 1.00 93.44 82 ALA A C 1
ATOM 622 O O . ALA A 1 82 ? -1.164 3.339 -8.739 1.00 93.44 82 ALA A O 1
ATOM 623 N N . MET A 1 83 ? -2.345 1.942 -7.442 1.00 93.69 83 MET A N 1
ATOM 624 C CA . MET A 1 83 ? -2.794 1.092 -8.554 1.00 93.69 83 MET A CA 1
ATOM 625 C C . MET A 1 83 ? -3.646 1.861 -9.568 1.00 93.69 83 MET A C 1
ATOM 627 O O . MET A 1 83 ? -3.473 1.693 -10.769 1.00 93.69 83 MET A O 1
ATOM 631 N N . MET A 1 84 ? -4.553 2.714 -9.096 1.00 92.62 84 MET A N 1
ATOM 632 C CA . MET A 1 84 ? -5.415 3.522 -9.963 1.00 92.62 84 MET A CA 1
ATOM 633 C C . MET A 1 84 ? -4.628 4.585 -10.733 1.00 92.62 84 MET A C 1
ATOM 635 O O . MET A 1 84 ? -4.916 4.828 -11.901 1.00 92.62 84 MET A O 1
ATOM 639 N N . LEU A 1 85 ? -3.605 5.174 -10.107 1.00 90.31 85 LEU A N 1
ATOM 640 C CA . LEU A 1 85 ? -2.678 6.093 -10.772 1.00 90.31 85 LEU A CA 1
ATOM 641 C C . LEU A 1 85 ? -1.866 5.387 -11.862 1.00 90.31 85 LEU A C 1
ATOM 643 O O . LEU A 1 85 ? -1.796 5.884 -12.979 1.00 90.31 85 LEU A O 1
ATOM 647 N N . LEU A 1 86 ? -1.310 4.211 -11.558 1.00 91.56 86 LEU A N 1
ATOM 648 C CA . LEU A 1 86 ? -0.571 3.388 -12.523 1.00 91.56 86 LEU A CA 1
ATOM 649 C C . LEU A 1 86 ? -1.445 2.883 -13.675 1.00 91.56 86 LEU A C 1
ATOM 651 O O . LEU A 1 86 ? -0.944 2.624 -14.762 1.00 91.56 86 LEU A O 1
ATOM 655 N N . ALA A 1 87 ? -2.745 2.730 -13.435 1.00 91.50 87 ALA A N 1
ATOM 656 C CA . ALA A 1 87 ? -3.718 2.393 -14.463 1.00 91.50 87 ALA A CA 1
ATOM 657 C C . ALA A 1 87 ? -4.167 3.609 -15.292 1.00 91.50 87 ALA A C 1
ATOM 659 O O . ALA A 1 87 ? -5.039 3.441 -16.139 1.00 91.50 87 ALA A O 1
ATOM 660 N N . GLU A 1 88 ? -3.630 4.808 -15.025 1.00 89.31 88 GLU A N 1
ATOM 661 C CA . GLU A 1 88 ? -4.041 6.084 -15.631 1.00 89.31 88 GLU A CA 1
ATOM 662 C C . GLU A 1 88 ? -5.532 6.397 -15.415 1.00 89.31 88 GLU A C 1
ATOM 664 O O . GLU A 1 88 ? -6.193 7.026 -16.240 1.00 89.31 88 GLU A O 1
ATOM 669 N N . ARG A 1 89 ? -6.076 5.947 -14.277 1.00 90.56 89 ARG A N 1
ATOM 670 C CA . ARG A 1 89 ? -7.487 6.101 -13.895 1.00 90.56 89 ARG A CA 1
ATOM 671 C C . ARG A 1 89 ? -7.657 6.667 -12.482 1.00 90.56 89 ARG A C 1
ATOM 673 O O . ARG A 1 89 ? -8.274 6.023 -11.621 1.00 90.56 89 ARG A O 1
ATOM 680 N N . PRO A 1 90 ? -7.097 7.858 -12.193 1.00 84.62 90 PRO A N 1
ATOM 681 C CA . PRO A 1 90 ? -7.146 8.462 -10.863 1.00 84.62 90 PRO A CA 1
ATOM 682 C C . PRO A 1 90 ? -8.573 8.699 -10.352 1.00 84.62 90 PRO A C 1
ATOM 684 O O . PRO A 1 90 ? -8.794 8.694 -9.142 1.00 84.62 90 PRO A O 1
ATOM 687 N N . GLU A 1 91 ? -9.559 8.862 -11.232 1.00 83.56 91 GLU A N 1
ATOM 688 C CA . GLU A 1 91 ? -10.963 9.085 -10.885 1.00 83.56 91 GLU A CA 1
ATOM 689 C C . GLU A 1 91 ? -11.575 7.934 -10.074 1.00 83.56 91 GLU A C 1
ATOM 691 O O . GLU A 1 91 ? -12.430 8.164 -9.215 1.00 83.56 91 GLU A O 1
ATOM 696 N N . MET A 1 92 ? -11.088 6.700 -10.259 1.00 84.25 92 MET A N 1
ATOM 697 C CA . MET A 1 92 ? -11.537 5.560 -9.458 1.00 84.25 92 MET A CA 1
ATOM 698 C C . MET A 1 92 ? -11.176 5.696 -7.973 1.00 84.25 92 MET A C 1
ATOM 700 O O . MET A 1 92 ? -11.838 5.111 -7.111 1.00 84.25 92 MET A O 1
ATOM 704 N N . SER A 1 93 ? -10.150 6.489 -7.652 1.00 77.62 93 SER A N 1
ATOM 705 C CA . SER A 1 93 ? -9.684 6.653 -6.275 1.00 77.62 93 SER A CA 1
ATOM 706 C C . SER A 1 93 ? -10.647 7.447 -5.405 1.00 77.62 93 SER A C 1
ATOM 708 O O . SER A 1 93 ? -10.699 7.230 -4.190 1.00 77.62 93 SER A O 1
ATOM 710 N N . LEU A 1 94 ? -11.447 8.326 -6.014 1.00 72.12 94 LEU A N 1
ATOM 711 C CA . LEU A 1 94 ? -12.488 9.073 -5.320 1.00 72.12 94 LEU A CA 1
ATOM 712 C C . LEU A 1 94 ? -13.612 8.131 -4.872 1.00 72.12 94 LEU A C 1
ATOM 714 O O . LEU A 1 94 ? -14.004 8.152 -3.706 1.00 72.12 94 LEU A O 1
ATOM 718 N N . GLY A 1 95 ? -14.059 7.246 -5.770 1.00 73.25 95 GLY A N 1
ATOM 719 C CA . GLY A 1 95 ? -15.056 6.218 -5.461 1.00 73.25 95 GLY A CA 1
ATOM 720 C C . GLY A 1 95 ? -14.585 5.259 -4.365 1.00 73.25 95 GLY A C 1
ATOM 721 O O . GLY A 1 95 ? -15.316 5.012 -3.406 1.00 73.25 95 GLY A O 1
ATOM 722 N N . ALA A 1 96 ? -13.335 4.790 -4.447 1.00 71.12 96 ALA A N 1
ATOM 723 C CA . ALA A 1 96 ? -12.740 3.957 -3.401 1.00 71.12 96 ALA A CA 1
ATOM 724 C C . ALA A 1 96 ? -12.645 4.682 -2.048 1.00 71.12 96 ALA A C 1
ATOM 726 O O . ALA A 1 96 ? -12.981 4.103 -1.019 1.00 71.12 96 ALA A O 1
ATOM 727 N N . SER A 1 97 ? -12.256 5.962 -2.040 1.00 75.25 97 SER A N 1
ATOM 728 C CA . SER A 1 97 ? -12.147 6.750 -0.803 1.00 75.25 97 SER A CA 1
ATOM 729 C C . SER A 1 97 ? -13.502 6.923 -0.106 1.00 75.25 97 SER A C 1
ATOM 731 O O . SER A 1 97 ? -13.582 6.793 1.115 1.00 75.25 97 SER A O 1
ATOM 733 N N . LEU A 1 98 ? -14.578 7.159 -0.865 1.00 81.38 98 LEU A N 1
ATOM 734 C CA . LEU A 1 98 ? -15.939 7.251 -0.324 1.00 81.38 98 LEU A CA 1
ATOM 735 C C . LEU A 1 98 ? -16.433 5.910 0.234 1.00 81.38 98 LEU A C 1
ATOM 737 O O . LEU A 1 98 ? -17.049 5.878 1.300 1.00 81.38 98 LEU A O 1
ATOM 741 N N . PHE A 1 99 ? -16.134 4.798 -0.445 1.00 79.62 99 PHE A N 1
ATOM 742 C CA . PHE A 1 99 ? -16.488 3.465 0.046 1.00 79.62 99 PHE A CA 1
ATOM 743 C C . PHE A 1 99 ? -15.746 3.119 1.344 1.00 79.62 99 PHE A C 1
ATOM 745 O O . PHE A 1 99 ? -16.365 2.649 2.299 1.00 79.62 99 PHE A O 1
ATOM 752 N N . SER A 1 100 ? -14.446 3.414 1.417 1.00 79.62 100 SER A N 1
ATOM 753 C CA . SER A 1 100 ? -13.645 3.225 2.630 1.00 79.62 100 SER A CA 1
ATOM 754 C C . SER A 1 100 ? -14.140 4.092 3.790 1.00 79.62 100 SER A C 1
ATOM 756 O O . SER A 1 100 ? -14.254 3.595 4.907 1.00 79.62 100 SER A O 1
ATOM 758 N N . LEU A 1 101 ? -14.510 5.354 3.535 1.00 87.31 101 LEU A N 1
ATOM 759 C CA . LEU A 1 101 ? -15.115 6.223 4.549 1.00 87.31 101 LEU A CA 1
ATOM 760 C C . LEU A 1 101 ? -16.434 5.640 5.067 1.00 87.31 101 LEU A C 1
ATOM 762 O O . LEU A 1 101 ? -16.637 5.555 6.276 1.00 87.31 101 LEU A O 1
ATOM 766 N N . ARG A 1 102 ? -17.312 5.182 4.165 1.00 89.81 102 ARG A N 1
ATOM 767 C CA . ARG A 1 102 ? -18.564 4.514 4.545 1.00 89.81 102 ARG A CA 1
ATOM 768 C C . ARG A 1 102 ? -18.297 3.278 5.404 1.00 89.81 102 ARG A C 1
ATOM 770 O O . ARG A 1 102 ? -18.989 3.085 6.401 1.00 89.81 102 ARG A O 1
ATOM 777 N N . ARG A 1 103 ? -17.318 2.447 5.030 1.00 88.00 103 ARG A N 1
ATOM 778 C CA . ARG A 1 103 ? -16.935 1.247 5.788 1.00 88.00 103 ARG A CA 1
ATOM 779 C C . ARG A 1 103 ? -16.463 1.614 7.194 1.00 88.00 103 ARG A C 1
ATOM 781 O O . ARG A 1 103 ? -17.009 1.075 8.147 1.00 88.00 103 ARG A O 1
ATOM 788 N N . LEU A 1 104 ? -15.543 2.572 7.321 1.00 90.00 104 LEU A N 1
ATOM 789 C CA . LEU A 1 104 ? -15.035 3.036 8.615 1.00 90.00 104 LEU A CA 1
ATOM 790 C C . LEU A 1 104 ? -16.156 3.579 9.511 1.00 90.00 104 LEU A C 1
ATOM 792 O O . LEU A 1 104 ? -16.226 3.244 10.691 1.00 90.00 104 LEU A O 1
ATOM 796 N N . LEU A 1 105 ? -17.056 4.390 8.951 1.00 95.00 105 LEU A N 1
ATOM 797 C CA . LEU A 1 105 ? -18.225 4.890 9.677 1.00 95.00 105 LEU A CA 1
ATOM 798 C C . LEU A 1 105 ? -19.134 3.744 10.133 1.00 95.00 105 LEU A C 1
ATOM 800 O O . LEU A 1 105 ? -19.585 3.750 11.271 1.00 95.00 105 LEU A O 1
ATOM 804 N N . THR A 1 106 ? -19.351 2.740 9.281 1.00 96.06 106 THR A N 1
ATOM 805 C CA . THR A 1 106 ? -20.164 1.561 9.618 1.00 96.06 106 THR A CA 1
ATOM 806 C C . THR A 1 106 ? -19.521 0.742 10.740 1.00 96.06 106 THR A C 1
ATOM 808 O O . THR A 1 106 ? -20.205 0.365 11.684 1.00 96.06 106 THR A O 1
ATOM 811 N N . GLU A 1 107 ? -18.209 0.496 10.668 1.00 93.62 107 GLU A N 1
ATOM 812 C CA . GLU A 1 107 ? -17.445 -0.193 11.718 1.00 93.62 107 GLU A CA 1
ATOM 813 C C . GLU A 1 107 ? -17.499 0.582 13.044 1.00 93.62 107 GLU A C 1
ATOM 815 O O . GLU A 1 107 ? -17.710 -0.010 14.099 1.00 93.62 107 GLU A O 1
ATOM 820 N N . THR A 1 108 ? -17.377 1.912 12.990 1.00 95.12 108 THR A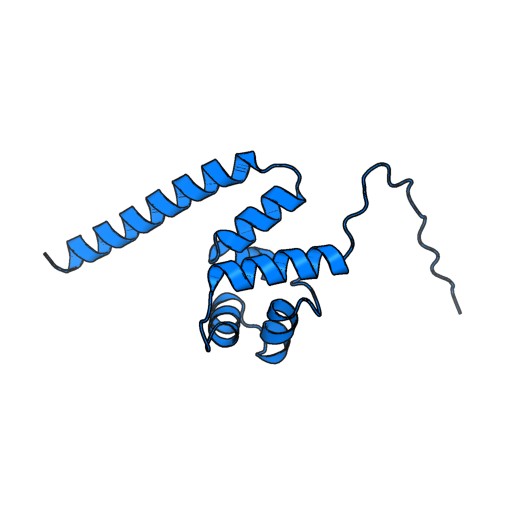 N 1
ATOM 821 C CA . THR A 1 108 ? -17.438 2.778 14.178 1.00 95.12 108 THR A CA 1
ATOM 822 C C . THR A 1 108 ? -18.836 2.789 14.793 1.00 95.12 108 THR A C 1
ATOM 824 O O . THR A 1 108 ? -18.962 2.680 16.007 1.00 95.12 108 THR A O 1
ATOM 827 N N . MET A 1 109 ? -19.890 2.879 13.976 1.00 96.19 109 MET A N 1
ATOM 828 C CA . MET A 1 109 ? -21.274 2.787 14.452 1.00 96.19 109 MET A CA 1
ATOM 829 C C . MET A 1 109 ? -21.545 1.433 15.110 1.00 96.19 109 MET A C 1
ATOM 831 O O . MET A 1 109 ? -22.029 1.398 16.234 1.00 96.19 109 MET A O 1
ATOM 835 N N . ALA A 1 110 ? -21.141 0.333 14.469 1.00 94.50 110 ALA A N 1
ATOM 836 C CA . ALA A 1 110 ? -21.303 -1.005 15.032 1.00 94.50 110 ALA A CA 1
ATOM 837 C C . ALA A 1 110 ? -20.545 -1.185 16.357 1.00 94.50 110 ALA A C 1
ATOM 839 O O . ALA A 1 110 ? -21.015 -1.893 17.242 1.00 94.50 110 ALA A O 1
ATOM 840 N N . ALA A 1 111 ? -19.378 -0.551 16.507 1.00 93.62 111 ALA A N 1
ATOM 841 C CA . ALA A 1 111 ? -18.642 -0.548 17.766 1.00 93.62 111 ALA A CA 1
ATOM 842 C C . ALA A 1 111 ? -19.357 0.270 18.857 1.00 93.62 111 ALA A C 1
ATOM 844 O O . ALA A 1 111 ? -19.352 -0.142 20.013 1.00 93.62 111 ALA A O 1
ATOM 845 N N . LEU A 1 112 ? -19.985 1.399 18.509 1.00 92.44 112 LEU A N 1
ATOM 846 C CA . LEU A 1 112 ? -20.768 2.208 19.452 1.00 92.44 112 LEU A CA 1
ATOM 847 C C . LEU A 1 112 ? -22.030 1.476 19.927 1.00 92.44 112 LEU A C 1
ATOM 849 O O . LEU A 1 112 ? -22.304 1.480 21.124 1.00 92.44 112 LEU A O 1
ATOM 853 N N . ASP A 1 113 ? -22.731 0.788 19.024 1.00 94.19 113 ASP A N 1
ATOM 854 C CA . ASP A 1 113 ? -23.926 -0.011 19.340 1.00 94.19 113 ASP A CA 1
ATOM 855 C C . ASP A 1 113 ? -23.630 -1.202 20.276 1.00 94.19 113 ASP A C 1
ATOM 857 O O . ASP A 1 113 ? -24.542 -1.774 20.860 1.00 94.19 113 ASP A O 1
ATOM 861 N N . GLN A 1 114 ? -22.365 -1.616 20.413 1.00 89.81 114 GLN A N 1
ATOM 862 C CA . GLN A 1 114 ? -21.956 -2.660 21.365 1.00 89.81 114 GLN A CA 1
ATOM 863 C C . GLN A 1 114 ? -21.635 -2.117 22.765 1.00 89.81 114 GLN A C 1
ATOM 865 O O . GLN A 1 114 ? -21.484 -2.903 23.700 1.00 89.81 114 GLN A O 1
ATOM 870 N N . VAL A 1 115 ? -21.466 -0.799 22.905 1.00 87.31 115 VAL A N 1
ATOM 871 C CA . VAL A 1 115 ? -21.047 -0.140 24.154 1.00 87.31 115 VAL A CA 1
ATOM 872 C C . VAL A 1 115 ? -22.219 0.547 24.866 1.00 87.31 115 VAL A C 1
ATOM 874 O O . VAL A 1 115 ? -22.154 0.719 26.084 1.00 87.31 115 VAL A O 1
ATOM 877 N N . ILE A 1 116 ? -23.265 0.935 24.129 1.00 64.19 116 ILE A N 1
ATOM 878 C CA . ILE A 1 116 ? -24.491 1.583 24.633 1.00 64.19 116 ILE A CA 1
ATOM 879 C C . ILE A 1 116 ? -25.620 0.555 24.701 1.00 64.19 116 ILE A C 1
ATOM 881 O O . ILE A 1 116 ? -26.320 0.537 25.739 1.00 64.19 116 ILE A O 1
#